Protein AF-A0A7G2JWV5-F1 (afdb_monomer_lite)

Radius of gyration: 19.23 Å; chains: 1; bounding box: 39×29×55 Å

InterPro domains:
  IPR000015 Outer membrane usher protein [PF00577] (2-136)
  IPR000015 Outer membrane usher protein [PTHR30451] (2-136)

Secondary structure (DSSP, 8-state):
-EEEEEEETTEEEEEEEEEEEEEETTTTEEEEEEEEEEEEEEEEGGGTEEEEEEEEEEE-TT---HHHHHHHHHTT--TT-HHHHHHHH--EEEEEEEEEEEE--TTT-EEEEEEEEEEETT--SEEEEEEEEEE-

pLDDT: mean 86.59, std 10.67, range [59.72, 97.88]

Structure (mmCIF, N/CA/C/O backbone):
data_AF-A0A7G2JWV5-F1
#
_entry.id   AF-A0A7G2JWV5-F1
#
loop_
_atom_site.group_PDB
_atom_site.id
_atom_site.type_symbol
_atom_site.label_atom_id
_atom_site.label_alt_id
_atom_site.label_comp_id
_atom_site.label_asym_id
_atom_site.label_entity_id
_atom_site.label_seq_id
_atom_site.pdbx_PDB_ins_code
_atom_site.Cartn_x
_atom_site.Cartn_y
_atom_site.Cartn_z
_atom_site.occupancy
_atom_site.B_iso_or_equiv
_atom_site.auth_seq_id
_atom_site.auth_comp_id
_atom_site.auth_asym_id
_atom_site.auth_atom_id
_atom_site.pdbx_PDB_model_num
ATOM 1 N N . MET A 1 1 ? 7.766 12.721 -5.735 1.00 91.19 1 MET A N 1
ATOM 2 C CA . MET A 1 1 ? 6.566 12.201 -5.046 1.00 91.19 1 MET A CA 1
ATOM 3 C C . MET A 1 1 ? 5.799 13.387 -4.504 1.00 91.19 1 MET A C 1
ATOM 5 O O . MET A 1 1 ? 6.437 14.351 -4.102 1.00 91.19 1 MET A O 1
ATOM 9 N N . LEU A 1 2 ? 4.474 13.328 -4.527 1.00 97.06 2 LEU A N 1
ATOM 10 C CA . LEU A 1 2 ? 3.592 14.326 -3.927 1.00 97.06 2 LEU A CA 1
ATOM 11 C C . LEU A 1 2 ? 2.538 13.586 -3.114 1.00 97.06 2 LEU A C 1
ATOM 13 O O . LEU A 1 2 ? 2.039 12.562 -3.569 1.00 97.06 2 LEU A O 1
ATOM 17 N N . GLY A 1 3 ? 2.203 14.083 -1.932 1.00 96.75 3 GLY A N 1
ATOM 18 C CA . GLY A 1 3 ? 1.201 13.456 -1.082 1.00 96.75 3 GLY A CA 1
ATOM 19 C C . GLY A 1 3 ? 0.648 14.424 -0.053 1.00 96.75 3 GLY A C 1
ATOM 20 O O . GLY A 1 3 ? 1.256 15.456 0.231 1.00 96.75 3 GLY A O 1
ATOM 21 N N . ALA A 1 4 ? -0.520 14.083 0.475 1.00 97.44 4 ALA A N 1
ATOM 22 C CA . ALA A 1 4 ? -1.218 14.849 1.491 1.00 97.44 4 ALA A CA 1
ATOM 23 C C . ALA A 1 4 ? -1.910 13.907 2.479 1.00 97.44 4 ALA A C 1
ATOM 25 O O . ALA A 1 4 ? -2.318 12.798 2.125 1.00 97.44 4 ALA A O 1
ATOM 26 N N . SER A 1 5 ? -2.070 14.388 3.709 1.00 96.75 5 SER A N 1
ATOM 27 C CA . SER A 1 5 ? -2.754 13.673 4.782 1.00 96.75 5 SER A CA 1
ATOM 28 C C . SER A 1 5 ? -3.673 14.627 5.532 1.00 96.75 5 SER A C 1
ATOM 30 O O . SER A 1 5 ? -3.308 15.775 5.782 1.00 96.75 5 SER A O 1
ATOM 32 N N . LEU A 1 6 ? -4.849 14.140 5.913 1.00 96.38 6 LEU A N 1
ATOM 33 C CA . LEU A 1 6 ? -5.844 14.867 6.687 1.00 96.38 6 LEU A CA 1
ATOM 34 C C . LEU A 1 6 ? -6.269 14.013 7.876 1.00 96.38 6 LEU A C 1
ATOM 36 O O . LEU A 1 6 ? -6.655 12.857 7.708 1.00 96.38 6 LEU A O 1
ATOM 40 N N . ASN A 1 7 ? -6.244 14.598 9.069 1.00 94.56 7 ASN A N 1
ATOM 41 C CA . ASN A 1 7 ? -6.832 13.979 10.247 1.00 94.56 7 ASN A CA 1
ATOM 42 C C . ASN A 1 7 ? -8.252 14.517 10.451 1.00 94.56 7 ASN A C 1
ATOM 44 O O . ASN A 1 7 ? -8.466 15.728 10.418 1.00 94.56 7 ASN A O 1
ATOM 48 N N . THR A 1 8 ? -9.216 13.625 10.647 1.00 91.69 8 THR A N 1
ATOM 49 C CA . THR A 1 8 ? -10.628 13.962 10.846 1.00 91.69 8 THR A CA 1
ATOM 50 C C . THR A 1 8 ? -11.151 13.278 12.110 1.00 91.69 8 THR A C 1
ATOM 52 O O . THR A 1 8 ? -10.559 12.296 12.561 1.00 91.69 8 THR A O 1
ATOM 55 N N . PRO A 1 9 ? -12.294 13.714 12.669 1.00 89.50 9 PRO A N 1
ATOM 56 C CA . PRO A 1 9 ? -12.902 13.038 13.817 1.00 89.50 9 PRO A CA 1
ATOM 57 C C . PRO A 1 9 ? -13.230 11.555 13.575 1.00 89.50 9 PRO A C 1
ATOM 59 O O . PRO A 1 9 ? -13.326 10.790 14.528 1.00 89.50 9 PRO A O 1
ATOM 62 N N . ILE A 1 10 ? -13.393 11.146 12.312 1.00 88.75 10 ILE A N 1
ATOM 63 C CA . ILE A 1 10 ? -13.700 9.762 11.921 1.00 88.75 10 ILE A CA 1
ATOM 64 C C . ILE A 1 10 ? -12.456 8.962 11.496 1.00 88.75 10 ILE A C 1
ATOM 66 O O . ILE A 1 10 ? -12.590 7.828 11.042 1.00 88.75 10 ILE A O 1
ATOM 70 N N . GLY A 1 11 ? -11.253 9.531 11.618 1.00 90.81 11 GLY A N 1
ATOM 71 C CA . GLY A 1 11 ? -9.985 8.884 11.274 1.00 90.81 11 GLY A CA 1
ATOM 72 C C . GLY A 1 11 ? -9.073 9.744 10.400 1.00 90.81 11 GLY A C 1
ATOM 73 O O . GLY A 1 11 ? -9.436 10.837 9.958 1.00 90.81 11 GLY A O 1
ATOM 74 N N . ALA A 1 12 ? -7.873 9.237 10.143 1.00 94.06 12 ALA A N 1
ATOM 75 C CA . ALA A 1 12 ? -6.882 9.875 9.295 1.00 94.06 12 ALA A CA 1
ATOM 76 C C . ALA A 1 12 ? -6.910 9.275 7.889 1.00 94.06 12 ALA A C 1
ATOM 78 O O . ALA A 1 12 ? -6.896 8.058 7.717 1.00 94.06 12 ALA A O 1
ATOM 79 N N . PHE A 1 13 ? -6.916 10.145 6.887 1.00 95.31 13 PHE A N 1
ATOM 80 C CA . PHE A 1 13 ? -6.849 9.793 5.475 1.00 95.31 13 PHE A CA 1
ATOM 81 C C . PHE A 1 13 ? -5.539 10.312 4.897 1.00 95.31 13 PHE A C 1
ATOM 83 O O . PHE A 1 13 ? -5.137 11.439 5.185 1.00 95.31 13 PHE A O 1
ATOM 90 N N . SER A 1 14 ? -4.885 9.525 4.053 1.00 96.69 14 SER A N 1
ATOM 91 C CA . SER A 1 14 ? -3.721 9.975 3.296 1.00 96.69 14 SER A CA 1
ATOM 92 C C . SER A 1 14 ? -3.764 9.474 1.866 1.00 96.69 14 SER A C 1
ATOM 94 O O . SER A 1 14 ? -4.328 8.419 1.574 1.00 96.69 14 SER A O 1
ATOM 96 N N . ALA A 1 15 ? -3.167 10.249 0.970 1.00 97.75 15 ALA A N 1
ATOM 97 C CA . ALA A 1 15 ? -2.966 9.851 -0.407 1.00 97.75 15 ALA A CA 1
ATOM 98 C C . ALA A 1 15 ? -1.641 10.398 -0.937 1.00 97.75 15 ALA A C 1
ATOM 100 O O . ALA A 1 15 ? -1.264 11.535 -0.647 1.00 97.75 15 ALA A O 1
ATOM 101 N N . ASP A 1 16 ? -0.951 9.599 -1.741 1.00 97.69 16 ASP A N 1
ATOM 102 C CA . ASP A 1 16 ? 0.283 9.991 -2.407 1.00 97.69 16 ASP A CA 1
ATOM 103 C C . ASP A 1 16 ? 0.377 9.440 -3.832 1.00 97.69 16 ASP A C 1
ATOM 105 O O . ASP A 1 16 ? -0.214 8.421 -4.197 1.00 97.69 16 ASP A O 1
ATOM 109 N N . ALA A 1 17 ? 1.125 10.169 -4.654 1.00 97.69 17 ALA A N 1
ATOM 110 C CA . ALA A 1 17 ? 1.477 9.819 -6.013 1.00 97.69 17 ALA A CA 1
ATOM 111 C C . ALA A 1 17 ? 3.000 9.890 -6.179 1.00 97.69 17 ALA A C 1
ATOM 113 O O . ALA A 1 17 ? 3.647 10.918 -5.932 1.00 97.69 17 ALA A O 1
ATOM 114 N N . THR A 1 18 ? 3.586 8.794 -6.648 1.00 97.19 18 THR A N 1
ATOM 115 C CA . THR A 1 18 ? 5.010 8.714 -6.977 1.00 97.19 18 THR A CA 1
ATOM 116 C C . THR A 1 18 ? 5.160 8.524 -8.471 1.00 97.19 18 THR A C 1
ATOM 118 O O . THR A 1 18 ? 4.594 7.595 -9.028 1.00 97.19 18 THR A O 1
ATOM 121 N N . PHE A 1 19 ? 5.948 9.380 -9.113 1.00 96.19 19 PHE A N 1
ATOM 122 C CA . PHE A 1 19 ? 6.329 9.245 -10.515 1.00 96.19 19 PHE A CA 1
ATOM 123 C C . PHE A 1 19 ? 7.773 8.763 -10.584 1.00 96.19 19 PHE A C 1
ATOM 125 O O . PHE A 1 19 ? 8.621 9.256 -9.837 1.00 96.19 19 PHE A O 1
ATOM 132 N N . ALA A 1 20 ? 8.040 7.806 -11.463 1.00 94.12 20 ALA A N 1
ATOM 133 C CA . ALA A 1 20 ? 9.353 7.224 -11.671 1.00 9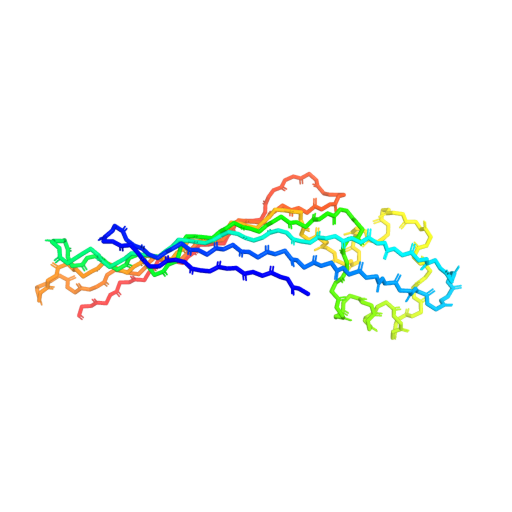4.12 20 ALA A CA 1
ATOM 134 C C . ALA A 1 20 ? 9.698 7.237 -13.161 1.00 94.12 20 ALA A C 1
ATOM 136 O O . ALA A 1 20 ? 8.891 6.830 -14.000 1.00 94.12 20 ALA A O 1
ATOM 137 N N . GLN A 1 21 ? 10.912 7.687 -13.468 1.00 93.56 21 GLN A N 1
ATOM 138 C CA . GLN A 1 21 ? 11.551 7.468 -14.757 1.00 93.56 21 GLN A CA 1
ATOM 139 C C . GLN A 1 21 ? 12.691 6.475 -14.553 1.00 93.56 21 GLN A C 1
ATOM 141 O O . GLN A 1 21 ? 13.595 6.716 -13.755 1.00 93.56 21 GLN A O 1
ATOM 146 N N . SER A 1 22 ? 12.639 5.364 -15.274 1.00 89.38 22 SER A N 1
ATOM 147 C CA . SER A 1 22 ? 13.610 4.279 -15.188 1.00 89.38 22 SER A CA 1
ATOM 148 C C . SER A 1 22 ? 14.316 4.131 -16.525 1.00 89.38 22 SER A C 1
ATOM 150 O O . SER A 1 22 ? 13.671 4.111 -17.573 1.00 89.38 22 SER A O 1
ATOM 152 N N . ILE A 1 23 ? 15.643 4.052 -16.481 1.00 84.50 23 ILE A N 1
ATOM 153 C CA . ILE A 1 23 ? 16.497 3.863 -17.652 1.00 84.50 23 ILE A CA 1
ATOM 154 C C . ILE A 1 23 ? 17.189 2.519 -17.476 1.00 84.50 23 ILE A C 1
ATOM 156 O O . ILE A 1 23 ? 17.803 2.281 -16.436 1.00 84.50 23 ILE A O 1
ATOM 160 N N . PHE A 1 24 ? 17.062 1.644 -18.468 1.00 77.62 24 PHE A N 1
ATOM 161 C CA . PHE A 1 24 ? 17.727 0.344 -18.467 1.00 77.62 24 PHE A CA 1
ATOM 162 C C . PHE A 1 24 ? 18.959 0.413 -19.371 1.00 77.62 24 PHE A C 1
ATOM 164 O O . PHE A 1 24 ? 18.831 0.656 -20.572 1.00 77.62 24 PHE A O 1
ATOM 171 N N . ASP A 1 25 ? 20.146 0.245 -18.777 1.00 70.19 25 ASP A N 1
ATOM 172 C CA . ASP A 1 25 ? 21.442 0.514 -19.420 1.00 70.19 25 ASP A CA 1
ATOM 173 C C . ASP A 1 25 ? 21.656 -0.319 -20.700 1.00 70.19 25 ASP A C 1
ATOM 175 O O . ASP A 1 25 ? 22.179 0.201 -21.686 1.00 70.19 25 ASP A O 1
ATOM 179 N N . GLU A 1 26 ? 21.182 -1.568 -20.731 1.00 66.88 26 GLU A N 1
ATOM 180 C CA . GLU A 1 26 ? 21.382 -2.474 -21.872 1.00 66.88 26 GLU A CA 1
ATOM 181 C C . GLU A 1 26 ? 20.597 -2.087 -23.130 1.00 66.88 26 GLU A C 1
ATOM 183 O O . GLU A 1 26 ? 21.091 -2.224 -24.247 1.00 66.88 26 GLU A O 1
ATOM 188 N N . THR A 1 27 ? 19.366 -1.597 -22.969 1.00 66.62 27 THR A N 1
ATOM 189 C CA . THR A 1 27 ? 18.468 -1.264 -24.089 1.00 66.62 27 THR A CA 1
ATOM 190 C C . THR A 1 27 ? 18.392 0.238 -24.356 1.00 66.62 27 THR A C 1
ATOM 192 O O . THR A 1 27 ? 17.819 0.656 -25.362 1.00 66.62 27 THR A O 1
ATOM 195 N N . ARG A 1 28 ? 18.937 1.063 -23.445 1.00 70.25 28 ARG A N 1
ATOM 196 C CA . ARG A 1 28 ? 18.715 2.520 -23.356 1.00 70.25 28 ARG A CA 1
ATOM 197 C C . ARG A 1 28 ? 17.233 2.904 -23.333 1.00 70.25 28 ARG A C 1
ATOM 199 O O . ARG A 1 28 ? 16.871 4.046 -23.631 1.00 70.25 28 ARG A O 1
ATOM 206 N N . GLU A 1 29 ? 16.364 1.962 -22.977 1.00 78.50 29 GLU A N 1
ATOM 207 C CA . GLU A 1 29 ? 14.929 2.182 -22.962 1.00 78.50 29 GLU A CA 1
ATOM 208 C C . GLU A 1 29 ? 14.548 3.013 -21.734 1.00 78.50 29 GLU A C 1
ATOM 210 O O . GLU A 1 29 ? 14.932 2.705 -20.602 1.00 78.50 29 GLU A O 1
ATOM 215 N N . LYS A 1 30 ? 13.775 4.078 -21.969 1.00 86.06 30 LYS A N 1
ATOM 216 C CA . LYS A 1 30 ? 13.198 4.911 -20.914 1.00 86.06 30 LYS A CA 1
ATOM 217 C C . LYS A 1 30 ? 11.775 4.455 -20.629 1.00 86.06 30 LYS A C 1
ATOM 219 O O . LYS A 1 30 ? 10.934 4.435 -21.527 1.00 86.06 30 LYS A O 1
ATOM 224 N N . LYS A 1 31 ? 11.490 4.138 -19.370 1.00 88.38 31 LYS A N 1
ATOM 225 C CA . LYS A 1 31 ? 10.151 3.810 -18.876 1.00 88.38 31 LYS A CA 1
ATOM 226 C C . LYS A 1 31 ? 9.685 4.881 -17.911 1.00 88.38 31 LYS A C 1
ATOM 228 O O . LYS A 1 31 ? 10.407 5.232 -16.985 1.00 88.38 31 LYS A O 1
ATOM 233 N N . ASN A 1 32 ? 8.486 5.400 -18.146 1.00 93.88 32 ASN A N 1
ATOM 234 C CA . ASN A 1 32 ? 7.842 6.353 -17.255 1.00 93.88 32 ASN A CA 1
ATOM 235 C C . ASN A 1 32 ? 6.639 5.666 -16.628 1.00 93.88 32 ASN A C 1
ATOM 237 O O . ASN A 1 32 ? 5.743 5.213 -17.337 1.00 93.88 32 ASN A O 1
ATOM 241 N N . GLY A 1 33 ? 6.612 5.621 -15.307 1.00 94.88 33 GLY A N 1
ATOM 242 C CA . GLY A 1 33 ? 5.512 5.042 -14.566 1.00 94.88 33 GLY A CA 1
ATOM 243 C C . GLY A 1 33 ? 5.140 5.883 -13.367 1.00 94.88 33 GLY A C 1
ATOM 244 O O . GLY A 1 33 ? 5.859 6.786 -12.941 1.00 94.88 33 GLY A O 1
ATOM 245 N N . TYR A 1 34 ? 3.997 5.550 -12.797 1.00 96.50 34 TYR A N 1
ATOM 246 C CA . TYR A 1 34 ? 3.507 6.133 -11.566 1.00 96.50 34 TYR A CA 1
ATOM 247 C C . TYR A 1 34 ? 2.935 5.065 -10.629 1.00 96.50 34 TYR A C 1
ATOM 249 O O . TYR A 1 34 ? 2.480 4.004 -11.072 1.00 96.50 34 TYR A O 1
ATOM 257 N N . SER A 1 35 ? 2.942 5.364 -9.333 1.00 97.56 35 SER A N 1
ATOM 258 C CA . SER A 1 35 ? 2.198 4.642 -8.309 1.00 97.56 35 SER A CA 1
ATOM 259 C C . SER A 1 35 ? 1.267 5.596 -7.578 1.00 97.56 35 SER A C 1
ATOM 261 O O . SER A 1 35 ? 1.666 6.715 -7.259 1.00 97.56 35 SER A O 1
ATOM 263 N N . LEU A 1 36 ? 0.056 5.138 -7.284 1.00 97.88 36 LEU A N 1
ATOM 264 C CA . LEU A 1 36 ? -0.935 5.864 -6.496 1.00 97.88 36 LEU A CA 1
ATOM 265 C C . LEU A 1 36 ? -1.195 5.084 -5.222 1.00 97.88 36 LEU A C 1
ATOM 267 O O . LEU A 1 36 ? -1.386 3.871 -5.280 1.00 97.88 36 LEU A O 1
ATOM 271 N N . HIS A 1 37 ? -1.219 5.763 -4.091 1.00 97.62 37 HIS A N 1
ATOM 272 C CA . HIS A 1 37 ? -1.455 5.159 -2.795 1.00 97.62 37 HIS A CA 1
ATOM 273 C C . HIS A 1 37 ? -2.496 5.968 -2.043 1.00 97.62 37 HIS A C 1
ATOM 275 O O . HIS A 1 37 ? -2.457 7.194 -2.053 1.00 97.62 37 HIS A O 1
ATOM 281 N N . ALA A 1 38 ? -3.424 5.272 -1.406 1.00 97.38 38 ALA A N 1
ATOM 282 C CA . ALA A 1 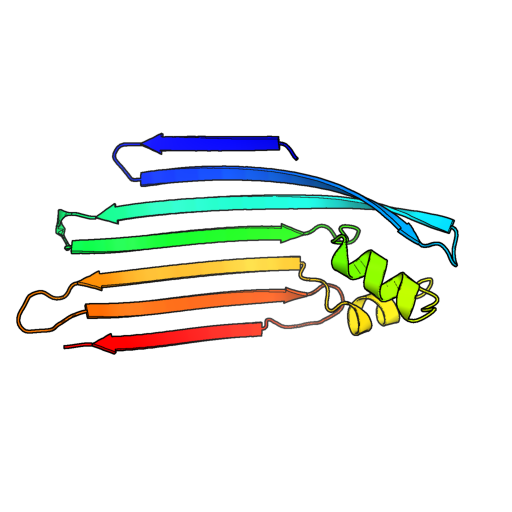38 ? -4.389 5.848 -0.493 1.00 97.38 38 ALA A CA 1
ATOM 283 C C . ALA A 1 38 ? -4.443 4.983 0.760 1.00 97.38 38 ALA A C 1
ATOM 285 O O . ALA A 1 38 ? -4.415 3.753 0.667 1.00 97.38 38 ALA A O 1
ATOM 286 N N . SER A 1 39 ? -4.532 5.613 1.924 1.00 96.62 39 SER A N 1
ATOM 287 C CA . SER A 1 39 ? -4.682 4.890 3.175 1.00 96.62 39 SER A CA 1
ATOM 288 C C . SER A 1 39 ? -5.607 5.591 4.153 1.00 96.62 39 SER A C 1
ATOM 290 O O . SER A 1 39 ? -5.800 6.806 4.108 1.00 96.62 39 SER A O 1
ATOM 292 N N . TYR A 1 40 ? -6.196 4.782 5.021 1.00 94.56 40 TYR A N 1
ATOM 293 C CA . TYR A 1 40 ? -7.092 5.194 6.079 1.00 94.56 40 TYR A CA 1
ATOM 294 C C . TYR A 1 40 ? -6.698 4.491 7.375 1.00 94.56 40 TYR A C 1
ATOM 296 O O . TYR A 1 40 ? -6.412 3.290 7.377 1.00 94.56 40 TYR A O 1
ATOM 304 N N . SER A 1 41 ? -6.693 5.228 8.478 1.00 92.56 41 SER A N 1
ATOM 305 C CA . SER A 1 41 ? -6.493 4.680 9.814 1.00 92.56 41 SER A CA 1
ATOM 306 C C . SER A 1 41 ? -7.469 5.310 10.794 1.00 92.56 41 SER A C 1
ATOM 308 O O . SER A 1 41 ? -7.772 6.503 10.729 1.00 92.56 41 SER A O 1
ATOM 310 N N . VAL A 1 42 ? -7.994 4.505 11.713 1.00 90.81 42 VAL A N 1
ATOM 311 C CA . VAL A 1 42 ? -8.946 4.985 12.713 1.00 90.81 42 VAL A CA 1
ATOM 312 C C . VAL A 1 42 ? -8.759 4.274 14.039 1.00 90.81 42 VAL A C 1
ATOM 314 O O . VAL A 1 42 ? -8.555 3.062 14.122 1.00 90.81 42 VAL A O 1
ATOM 317 N N . ASN A 1 43 ? -8.864 5.066 15.097 1.00 83.06 43 ASN A N 1
ATOM 318 C CA . ASN A 1 43 ? -8.914 4.591 16.463 1.00 83.06 43 ASN A CA 1
ATOM 319 C C . ASN A 1 43 ? -10.366 4.660 16.949 1.00 83.06 43 ASN A C 1
ATOM 321 O O . ASN A 1 43 ? -10.892 5.751 17.168 1.00 83.06 43 ASN A O 1
ATOM 325 N N . VAL A 1 44 ? -11.038 3.514 17.072 1.00 77.31 44 VAL A N 1
ATOM 326 C CA . VAL A 1 44 ? -12.427 3.460 17.539 1.00 77.31 44 VAL A CA 1
ATOM 327 C C . VAL A 1 44 ? -12.429 3.196 19.041 1.00 77.31 44 VAL A C 1
ATOM 329 O O . VAL A 1 44 ? -12.407 2.054 19.503 1.00 77.31 44 VAL A O 1
ATOM 332 N N . LEU A 1 45 ? -12.480 4.281 19.814 1.00 68.62 45 LEU A N 1
ATOM 333 C CA . LEU A 1 45 ? -12.459 4.234 21.279 1.00 68.62 45 LEU A CA 1
ATOM 334 C C . LEU A 1 45 ? -13.675 3.500 21.873 1.00 68.62 45 LEU A C 1
ATOM 336 O O . LEU A 1 45 ? -13.540 2.839 22.900 1.00 68.62 45 LEU A O 1
ATOM 340 N N . SER A 1 46 ? -14.846 3.564 21.223 1.00 64.06 46 SER A N 1
ATOM 341 C CA . SER A 1 46 ? -16.097 2.967 21.726 1.00 64.06 46 SER A CA 1
ATOM 342 C C . SER A 1 46 ? -16.067 1.438 21.788 1.00 64.06 46 SER A C 1
ATOM 344 O O . SER A 1 46 ? -16.648 0.848 22.693 1.00 64.06 46 SER A O 1
ATOM 346 N N . THR A 1 47 ? -15.367 0.794 20.855 1.00 69.00 47 THR A N 1
ATOM 347 C CA . THR A 1 47 ? -15.216 -0.668 20.787 1.00 69.00 47 THR A CA 1
ATOM 348 C C . THR A 1 47 ? -13.817 -1.128 21.191 1.00 69.00 47 THR A C 1
ATOM 350 O O . THR A 1 47 ? -13.518 -2.313 21.089 1.00 69.00 47 THR A O 1
ATOM 353 N N . LYS A 1 48 ? -12.945 -0.202 21.626 1.00 72.62 48 LYS A N 1
ATOM 354 C CA . LYS A 1 48 ? -11.505 -0.433 21.845 1.00 72.62 48 LYS A CA 1
ATOM 355 C C . LYS A 1 48 ? -10.828 -1.112 20.638 1.00 72.62 48 LYS A C 1
ATOM 357 O O . LYS A 1 48 ? -9.883 -1.888 20.791 1.00 72.62 48 LYS A O 1
ATOM 362 N N . THR A 1 49 ? -11.323 -0.814 19.435 1.00 75.19 49 THR A N 1
ATOM 363 C CA . THR A 1 49 ? -10.827 -1.369 18.172 1.00 75.19 49 THR A CA 1
ATOM 364 C C . THR A 1 49 ? -9.884 -0.375 17.526 1.00 75.19 49 THR A C 1
ATOM 366 O O . THR A 1 49 ? -10.255 0.759 17.226 1.00 75.19 49 THR A O 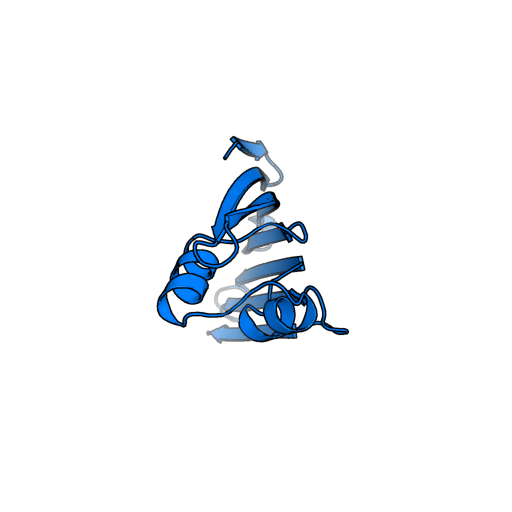1
ATOM 369 N N . ASN A 1 50 ? -8.665 -0.812 17.262 1.00 73.00 50 ASN A N 1
ATOM 370 C CA . ASN A 1 50 ? -7.656 -0.045 16.560 1.00 73.00 50 ASN A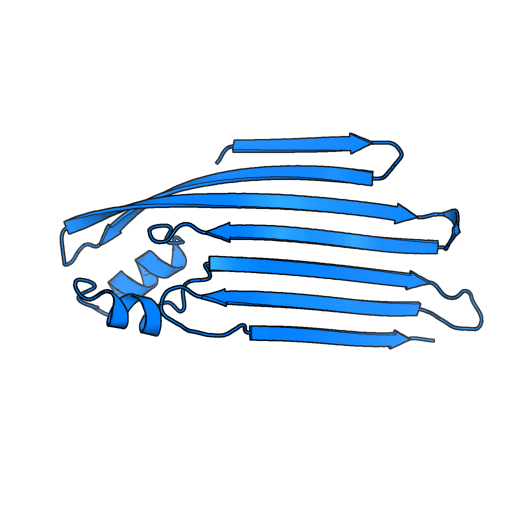 CA 1
ATOM 371 C C . ASN A 1 50 ? -7.552 -0.593 15.137 1.00 73.00 50 ASN A C 1
ATOM 373 O O . ASN A 1 50 ? -6.909 -1.615 14.901 1.00 73.00 50 ASN A O 1
ATOM 377 N N . VAL A 1 51 ? -8.183 0.078 14.172 1.00 76.50 51 VAL A N 1
ATOM 378 C CA . VAL A 1 51 ? -7.921 -0.204 12.757 1.00 76.50 51 VAL A CA 1
ATOM 379 C C . VAL A 1 51 ? -6.684 0.594 12.378 1.00 76.50 51 VAL A C 1
ATOM 381 O O . VAL A 1 51 ? -6.746 1.783 12.064 1.00 76.50 51 VAL A O 1
ATOM 384 N N . THR A 1 52 ? -5.532 -0.061 12.480 1.00 73.44 52 THR A N 1
ATOM 385 C CA . THR A 1 52 ? -4.232 0.587 12.318 1.00 73.44 52 THR A CA 1
ATOM 386 C C . THR A 1 52 ? -4.019 1.074 10.889 1.00 73.44 52 THR A C 1
ATOM 388 O O . THR A 1 52 ? -3.483 2.165 10.711 1.00 73.44 52 THR A O 1
ATOM 391 N N . LEU A 1 53 ? -4.428 0.297 9.875 1.00 84.38 53 LEU A N 1
ATOM 392 C CA . LEU A 1 53 ? -4.228 0.675 8.475 1.00 84.38 53 LEU A CA 1
ATOM 393 C C . LEU A 1 53 ? -5.122 -0.125 7.520 1.00 84.38 53 LEU A C 1
ATOM 395 O O . LEU A 1 53 ? -5.031 -1.349 7.467 1.00 84.38 53 LEU A O 1
ATOM 399 N N . ALA A 1 54 ? -5.912 0.569 6.707 1.00 91.94 54 ALA A N 1
ATOM 400 C CA . ALA A 1 54 ? -6.471 0.049 5.465 1.00 91.94 54 ALA A CA 1
ATOM 401 C C . ALA A 1 54 ? -5.859 0.848 4.313 1.00 91.94 54 ALA A C 1
ATOM 403 O O . ALA A 1 54 ? -6.041 2.062 4.235 1.00 91.94 54 ALA A O 1
ATOM 404 N N . ALA A 1 55 ? -5.096 0.193 3.445 1.00 95.81 55 ALA A N 1
ATOM 405 C CA . ALA A 1 55 ? -4.357 0.866 2.387 1.00 95.81 55 ALA A CA 1
ATOM 406 C C . ALA A 1 55 ? -4.528 0.170 1.042 1.00 95.81 55 ALA A C 1
ATOM 408 O O . ALA A 1 55 ? -4.594 -1.057 0.945 1.00 95.81 55 ALA A O 1
ATOM 409 N N . TYR A 1 56 ? -4.548 0.983 -0.005 1.00 97.12 56 TYR A N 1
ATOM 410 C CA . TYR A 1 56 ? -4.556 0.539 -1.383 1.00 97.12 56 TYR A CA 1
ATOM 411 C C . TYR A 1 56 ? -3.449 1.241 -2.155 1.00 97.12 56 TYR A C 1
ATOM 413 O O . TYR A 1 56 ? -3.321 2.465 -2.109 1.00 97.12 56 TYR A O 1
ATOM 421 N N . ARG A 1 57 ? -2.658 0.461 -2.889 1.00 97.19 57 ARG A N 1
ATOM 422 C CA . ARG A 1 57 ? -1.641 0.972 -3.797 1.00 97.19 57 ARG A CA 1
ATOM 423 C C . ARG A 1 57 ? -1.798 0.371 -5.186 1.00 97.19 57 ARG A C 1
ATOM 425 O O . ARG A 1 57 ? -1.824 -0.848 -5.352 1.00 97.19 57 ARG A O 1
ATOM 432 N N . TYR A 1 58 ? -1.853 1.248 -6.178 1.00 97.00 58 TYR A N 1
ATOM 433 C CA . TYR A 1 58 ? -1.811 0.914 -7.591 1.00 97.00 58 TYR A CA 1
ATOM 434 C C . TYR A 1 58 ? -0.445 1.264 -8.171 1.00 97.00 58 TYR A C 1
ATOM 436 O O . TYR A 1 58 ? 0.092 2.340 -7.909 1.00 97.00 58 TYR A O 1
ATOM 444 N N . TYR A 1 59 ? 0.080 0.386 -9.014 1.00 95.69 59 TYR A N 1
ATOM 445 C CA . TYR A 1 59 ? 1.314 0.586 -9.755 1.00 95.69 59 TYR A CA 1
ATOM 446 C C . TYR A 1 59 ? 1.022 0.462 -11.248 1.00 95.69 59 TYR A C 1
ATOM 448 O O . TYR A 1 59 ? 0.553 -0.575 -11.730 1.00 95.69 59 TYR A O 1
ATOM 456 N N . SER A 1 60 ? 1.307 1.524 -12.001 1.00 95.06 60 SER A N 1
ATOM 457 C CA . SER A 1 60 ? 1.214 1.479 -13.460 1.00 95.06 60 SER A CA 1
ATOM 458 C C . SER A 1 60 ? 2.180 0.442 -14.045 1.00 95.06 60 SER A C 1
ATOM 460 O O . SER A 1 60 ? 3.196 0.098 -13.440 1.00 95.06 60 SER A O 1
ATOM 462 N N . LYS A 1 61 ? 1.878 -0.038 -15.252 1.00 89.88 61 LYS A N 1
ATOM 463 C CA . LYS A 1 61 ? 2.660 -1.074 -15.938 1.00 89.88 61 LYS A CA 1
ATOM 464 C C . LYS A 1 61 ? 4.135 -0.707 -16.119 1.00 89.88 61 LYS A C 1
ATOM 466 O O . LYS A 1 61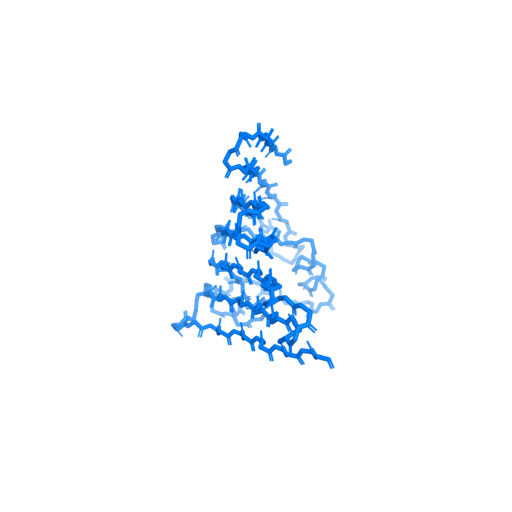 ? 4.953 -1.614 -16.152 1.00 89.88 61 LYS A O 1
ATOM 471 N N . ASP A 1 62 ? 4.483 0.568 -16.240 1.00 90.81 62 ASP A N 1
ATOM 472 C CA . ASP A 1 62 ? 5.862 1.021 -16.469 1.00 90.81 62 ASP A CA 1
ATOM 473 C C . ASP A 1 62 ? 6.496 1.666 -15.229 1.00 90.81 62 ASP A C 1
ATOM 475 O O . ASP A 1 62 ? 7.527 2.330 -15.324 1.00 90.81 62 ASP A O 1
ATOM 479 N N . PHE A 1 63 ? 5.900 1.458 -14.051 1.00 92.31 63 PHE A N 1
ATOM 480 C CA . PHE A 1 63 ? 6.506 1.852 -12.786 1.00 92.31 63 PHE A CA 1
ATOM 481 C C . PHE A 1 63 ? 7.493 0.786 -12.318 1.00 92.31 63 PHE A C 1
ATOM 483 O O . PHE A 1 63 ? 7.118 -0.369 -12.115 1.00 92.31 63 PHE A O 1
ATOM 490 N N . TYR A 1 64 ? 8.739 1.198 -12.102 1.00 89.00 64 TYR A N 1
ATOM 491 C CA . TYR A 1 64 ? 9.782 0.361 -11.526 1.00 89.00 64 TYR A CA 1
ATOM 492 C C . TYR A 1 64 ? 10.341 1.038 -10.285 1.00 89.00 64 TYR A C 1
ATOM 494 O O . TYR A 1 64 ? 10.613 2.241 -10.272 1.00 89.00 64 TYR A O 1
ATOM 502 N N . THR A 1 65 ? 10.517 0.252 -9.232 1.00 88.44 65 THR A N 1
ATOM 503 C CA . THR A 1 65 ? 11.214 0.708 -8.036 1.00 88.44 65 THR A CA 1
ATOM 504 C C . THR A 1 65 ? 12.717 0.760 -8.298 1.00 88.44 65 THR A C 1
ATOM 506 O O . THR A 1 65 ? 13.238 0.101 -9.198 1.00 88.44 65 THR A O 1
ATOM 509 N N . LEU A 1 66 ? 13.449 1.506 -7.469 1.00 87.75 66 LEU A N 1
ATOM 510 C CA . LEU A 1 66 ? 14.913 1.527 -7.531 1.00 87.75 66 LEU A CA 1
ATOM 511 C C . LEU A 1 66 ? 15.512 0.113 -7.424 1.00 87.75 66 LEU A C 1
ATOM 513 O O . LEU A 1 66 ? 16.466 -0.210 -8.127 1.00 87.75 66 LEU A O 1
ATOM 517 N N . ARG A 1 67 ? 14.917 -0.742 -6.581 1.00 85.56 67 ARG A N 1
ATOM 518 C CA . ARG A 1 67 ? 15.321 -2.144 -6.427 1.00 85.56 67 ARG A CA 1
ATOM 519 C C . ARG A 1 67 ? 15.201 -2.913 -7.741 1.00 85.56 67 ARG A C 1
ATOM 521 O O . ARG A 1 67 ? 16.113 -3.668 -8.062 1.00 85.56 67 ARG A O 1
ATOM 528 N N . ASP A 1 68 ? 14.120 -2.707 -8.492 1.00 84.12 68 ASP A N 1
ATOM 529 C CA . ASP A 1 68 ? 13.911 -3.379 -9.779 1.00 84.12 68 ASP A CA 1
ATOM 530 C C . ASP A 1 68 ? 14.994 -2.973 -10.786 1.00 84.12 68 ASP A C 1
ATOM 532 O O . ASP A 1 68 ? 15.573 -3.827 -11.449 1.00 84.12 68 ASP A O 1
ATOM 536 N N . VAL A 1 69 ? 15.331 -1.680 -10.854 1.00 82.44 69 VAL A N 1
ATOM 537 C CA . VAL A 1 69 ? 16.363 -1.167 -11.773 1.00 82.44 69 VAL A CA 1
ATOM 538 C C . VAL A 1 69 ? 17.759 -1.682 -11.404 1.00 82.44 69 VAL A C 1
ATOM 540 O O . VAL A 1 69 ? 18.491 -2.138 -12.279 1.00 82.44 69 VAL A O 1
ATOM 543 N N . ILE A 1 70 ? 18.125 -1.666 -10.117 1.00 83.81 70 ILE A N 1
ATOM 544 C CA . ILE A 1 70 ? 19.419 -2.195 -9.649 1.00 83.81 70 ILE A CA 1
ATOM 545 C C . ILE A 1 70 ? 19.521 -3.697 -9.922 1.00 83.81 70 ILE A C 1
ATOM 547 O O . ILE A 1 70 ? 20.557 -4.179 -10.374 1.00 83.81 70 ILE A O 1
ATOM 551 N N . TRP A 1 71 ? 18.449 -4.447 -9.667 1.00 80.88 71 TRP A N 1
ATOM 552 C CA . TRP A 1 71 ? 18.443 -5.882 -9.921 1.00 80.88 71 TRP A CA 1
ATOM 553 C C . TRP A 1 71 ? 18.536 -6.193 -11.417 1.00 80.88 71 TRP A C 1
ATOM 555 O O . TRP A 1 71 ? 19.291 -7.084 -11.792 1.00 80.88 71 TRP A O 1
ATOM 565 N N . ALA A 1 72 ? 17.847 -5.430 -12.274 1.00 78.19 72 ALA A N 1
ATOM 566 C CA . ALA A 1 72 ? 17.974 -5.549 -13.726 1.00 78.19 72 ALA A CA 1
ATOM 567 C C . ALA A 1 72 ? 19.424 -5.354 -14.188 1.00 78.19 72 ALA A C 1
ATOM 569 O O . ALA A 1 72 ? 19.929 -6.148 -14.975 1.00 78.19 72 ALA A O 1
ATOM 570 N N . LYS A 1 73 ? 20.087 -4.321 -13.652 1.00 78.00 73 LYS A N 1
ATOM 571 C CA . LYS A 1 73 ? 21.475 -3.979 -13.971 1.00 78.00 73 LYS A CA 1
ATOM 572 C C . LYS A 1 73 ? 22.472 -5.042 -13.513 1.00 78.00 73 LYS A C 1
ATOM 574 O O . LYS A 1 73 ? 23.377 -5.371 -14.256 1.00 78.00 73 LYS A O 1
ATOM 579 N N . ASN A 1 74 ? 22.322 -5.572 -12.301 1.00 79.94 74 ASN A N 1
ATOM 580 C CA . ASN A 1 74 ? 23.287 -6.523 -11.737 1.00 79.94 74 ASN A CA 1
ATOM 581 C C . ASN A 1 74 ? 23.209 -7.934 -12.342 1.00 79.94 74 ASN A C 1
ATOM 583 O O . ASN A 1 74 ? 24.055 -8.763 -12.026 1.00 79.94 74 ASN A O 1
ATOM 587 N N . ASN A 1 75 ? 22.175 -8.233 -13.128 1.00 72.19 75 ASN A N 1
ATOM 588 C CA . ASN A 1 75 ? 21.961 -9.560 -13.702 1.00 72.19 75 ASN A CA 1
ATOM 589 C C . ASN A 1 75 ? 22.000 -9.555 -15.243 1.00 72.19 75 ASN A C 1
ATOM 591 O O . ASN A 1 75 ? 21.588 -10.549 -15.836 1.00 72.19 75 ASN A O 1
ATOM 595 N N . ASP A 1 76 ? 22.441 -8.455 -15.871 1.00 67.00 76 ASP A N 1
ATOM 596 C CA . ASP A 1 76 ? 22.572 -8.305 -17.332 1.00 67.00 76 ASP A CA 1
ATOM 597 C C . ASP A 1 76 ? 21.340 -8.819 -18.112 1.00 67.00 76 ASP A C 1
ATOM 599 O O . ASP A 1 76 ? 21.424 -9.563 -19.095 1.00 67.00 76 ASP A O 1
ATOM 603 N N . TYR A 1 77 ? 20.138 -8.513 -17.602 1.00 68.62 77 TYR A N 1
ATOM 604 C CA . TYR A 1 77 ? 18.907 -8.976 -18.234 1.00 68.62 77 TYR A CA 1
ATOM 605 C C . TYR A 1 77 ? 18.495 -8.041 -19.368 1.00 68.62 77 TYR A C 1
ATOM 607 O O . TYR A 1 77 ? 18.048 -6.915 -19.127 1.00 68.62 77 TYR A O 1
ATOM 615 N N . ASN A 1 78 ? 18.461 -8.580 -20.591 1.00 63.72 78 ASN A N 1
ATOM 616 C CA . ASN A 1 78 ? 17.853 -7.899 -21.727 1.00 63.72 78 ASN A CA 1
ATOM 617 C C . ASN A 1 78 ? 16.330 -7.827 -21.546 1.00 63.72 78 ASN A C 1
ATOM 619 O O . ASN A 1 78 ? 15.567 -8.746 -21.866 1.00 63.72 78 ASN A O 1
ATOM 623 N N . LEU A 1 79 ? 15.879 -6.690 -21.030 1.00 63.59 79 LEU A N 1
ATOM 624 C CA . LEU A 1 79 ? 14.482 -6.450 -20.721 1.00 63.59 79 LEU A CA 1
ATOM 625 C C . LEU A 1 79 ? 13.626 -6.139 -21.949 1.00 63.59 79 LEU A C 1
ATOM 627 O O . LEU A 1 79 ? 12.540 -5.623 -21.752 1.00 63.59 79 LEU A O 1
ATOM 631 N N . ALA A 1 80 ? 14.013 -6.434 -23.193 1.00 59.72 80 ALA A N 1
ATOM 632 C CA . ALA A 1 80 ? 13.173 -6.143 -24.364 1.00 59.72 80 ALA A CA 1
ATOM 633 C C . ALA A 1 80 ? 11.817 -6.887 -24.346 1.00 59.72 80 ALA A C 1
ATOM 635 O O . ALA A 1 80 ? 10.797 -6.349 -24.790 1.00 59.72 80 ALA A O 1
ATOM 636 N N . ASN A 1 81 ? 11.766 -8.096 -23.771 1.00 65.69 81 ASN A N 1
ATOM 637 C CA . ASN A 1 81 ? 10.564 -8.933 -23.743 1.00 65.69 81 ASN A CA 1
ATOM 638 C C . ASN A 1 81 ? 9.708 -8.705 -22.482 1.00 65.69 81 ASN A C 1
ATOM 640 O O . ASN A 1 81 ? 10.145 -8.911 -21.350 1.00 65.69 81 ASN A O 1
ATOM 644 N N . GLU A 1 82 ? 8.440 -8.342 -22.682 1.00 66.12 82 GLU A N 1
ATOM 645 C CA . GLU A 1 82 ? 7.488 -8.071 -21.603 1.00 66.12 82 GLU A CA 1
ATOM 646 C C . GLU A 1 82 ? 7.187 -9.269 -20.698 1.00 66.12 82 GLU A C 1
ATOM 648 O O . GLU A 1 82 ? 7.062 -9.100 -19.483 1.00 66.12 82 GLU A O 1
ATOM 653 N N . ALA A 1 83 ? 7.087 -10.473 -21.261 1.00 62.16 83 ALA A N 1
ATOM 654 C CA . ALA A 1 83 ? 6.818 -11.681 -20.490 1.00 62.16 83 ALA A CA 1
ATOM 655 C C . ALA A 1 83 ? 7.992 -12.007 -19.553 1.00 62.16 83 ALA A C 1
ATOM 657 O O . ALA A 1 83 ? 7.776 -12.329 -18.383 1.00 62.16 83 ALA A O 1
ATOM 658 N N . LEU A 1 84 ? 9.227 -11.822 -20.037 1.00 65.44 84 LEU A N 1
ATOM 659 C CA . LEU A 1 84 ? 10.441 -11.988 -19.239 1.00 65.44 84 LEU A CA 1
ATOM 660 C C . LEU A 1 84 ? 10.478 -10.969 -18.090 1.00 65.44 84 LEU A C 1
ATOM 662 O O . LEU A 1 84 ? 10.632 -11.356 -16.936 1.00 65.44 84 LEU A O 1
ATOM 666 N N . ARG A 1 85 ? 10.217 -9.682 -18.377 1.00 70.25 85 ARG A N 1
ATOM 667 C CA . ARG A 1 85 ? 10.127 -8.620 -17.355 1.00 70.25 85 ARG A CA 1
ATOM 668 C C . ARG A 1 85 ? 9.099 -8.955 -16.268 1.00 70.25 85 ARG A C 1
ATOM 670 O O . ARG A 1 85 ? 9.387 -8.867 -15.078 1.00 70.25 85 ARG A O 1
ATOM 677 N N . ASN A 1 86 ? 7.890 -9.350 -16.658 1.00 66.50 86 ASN A N 1
ATOM 678 C CA . ASN A 1 86 ? 6.825 -9.667 -15.703 1.00 66.50 86 ASN A CA 1
ATOM 679 C C . ASN A 1 86 ? 7.161 -10.888 -14.829 1.00 66.50 86 ASN A C 1
ATOM 681 O O . ASN A 1 86 ? 6.821 -10.903 -13.643 1.00 66.50 86 ASN A O 1
ATOM 685 N N . SER A 1 87 ? 7.846 -11.887 -15.392 1.00 64.31 87 SER A N 1
ATOM 686 C CA . SER A 1 87 ? 8.296 -13.071 -14.656 1.00 64.31 87 SER A CA 1
ATOM 687 C C . SER A 1 87 ? 9.415 -12.743 -13.663 1.00 64.31 87 SER A C 1
ATOM 689 O O . SER A 1 87 ? 9.311 -13.101 -12.489 1.00 64.31 87 SER A O 1
ATOM 691 N N . LEU A 1 88 ? 10.440 -12.013 -14.115 1.00 67.62 88 LEU A N 1
ATOM 692 C CA . LEU A 1 88 ? 11.650 -11.712 -13.347 1.00 67.62 88 LEU A CA 1
ATOM 693 C C . LEU A 1 88 ? 11.391 -10.742 -12.187 1.00 67.62 88 LEU A C 1
ATOM 695 O O . LEU A 1 88 ? 11.841 -10.983 -11.071 1.00 67.62 88 LEU A O 1
ATOM 699 N N . PHE A 1 89 ? 10.617 -9.679 -12.423 1.00 68.44 89 PHE A N 1
ATOM 700 C CA . PHE A 1 89 ? 10.384 -8.648 -11.407 1.00 68.44 89 PHE A CA 1
ATOM 701 C C . PHE A 1 89 ? 9.140 -8.891 -10.555 1.00 68.44 89 PHE A C 1
ATOM 703 O O . PHE A 1 89 ? 8.969 -8.205 -9.555 1.00 68.44 89 PHE A O 1
ATOM 710 N N . SER A 1 90 ? 8.254 -9.825 -10.946 1.00 75.00 90 SER A N 1
ATOM 711 C CA . SER A 1 90 ? 6.941 -10.040 -10.311 1.00 75.00 90 SER A CA 1
ATOM 712 C C . SER A 1 90 ? 6.306 -8.712 -9.893 1.00 75.00 90 SER A C 1
ATOM 714 O O . SER A 1 90 ? 6.137 -8.420 -8.711 1.00 75.00 90 SER A O 1
ATOM 716 N N . ARG A 1 91 ? 6.014 -7.872 -10.892 1.00 85.50 91 ARG A N 1
ATOM 717 C CA . ARG A 1 91 ? 5.657 -6.461 -10.693 1.00 85.50 91 ARG A CA 1
ATOM 718 C C . ARG A 1 91 ? 4.242 -6.333 -10.140 1.00 85.50 91 ARG A C 1
ATOM 720 O O . ARG A 1 91 ? 3.306 -6.706 -10.862 1.00 85.50 91 ARG A O 1
ATOM 727 N N . PRO A 1 92 ? 4.048 -5.842 -8.903 1.00 89.75 92 PRO A N 1
ATOM 728 C CA . PRO A 1 92 ? 2.711 -5.633 -8.370 1.00 89.75 92 PRO A CA 1
ATOM 729 C C . PRO A 1 92 ? 1.945 -4.657 -9.263 1.00 89.75 92 PRO A C 1
ATOM 731 O O . PRO A 1 92 ? 2.509 -3.691 -9.763 1.00 89.75 92 PRO A O 1
ATOM 734 N N . LYS A 1 93 ? 0.661 -4.924 -9.475 1.00 94.31 93 LYS A N 1
ATOM 735 C CA . LYS A 1 93 ? -0.303 -4.031 -10.122 1.00 94.31 93 LYS A CA 1
ATOM 736 C C . LYS A 1 93 ? -1.180 -3.374 -9.068 1.00 94.31 93 LYS A C 1
ATOM 738 O O . LYS A 1 93 ? -1.273 -2.155 -9.010 1.00 94.31 93 LYS A O 1
ATOM 743 N N . ASN A 1 94 ? -1.798 -4.202 -8.232 1.00 96.25 94 ASN A N 1
ATOM 744 C CA . ASN A 1 94 ? -2.644 -3.775 -7.126 1.00 96.25 94 ASN A CA 1
ATOM 745 C C . ASN A 1 94 ? -2.126 -4.410 -5.843 1.00 96.25 94 ASN A C 1
ATOM 747 O O . ASN A 1 94 ? -1.849 -5.611 -5.842 1.00 96.25 94 ASN A O 1
ATOM 751 N N . GLN A 1 95 ? -2.051 -3.622 -4.780 1.00 95.94 95 GLN A N 1
ATOM 752 C CA . GLN A 1 95 ? -1.722 -4.060 -3.434 1.00 95.94 95 GLN A CA 1
ATOM 753 C C . GLN A 1 95 ? -2.769 -3.511 -2.468 1.00 95.94 95 GLN A C 1
ATOM 755 O O . GLN A 1 95 ? -2.925 -2.299 -2.340 1.00 95.94 95 GLN A O 1
ATOM 760 N N . TYR A 1 96 ? -3.458 -4.408 -1.778 1.00 96.25 96 TYR A N 1
ATOM 761 C CA . TYR A 1 96 ? -4.384 -4.093 -0.697 1.00 96.25 96 TYR A CA 1
ATOM 762 C C . TYR A 1 96 ? -3.755 -4.543 0.610 1.00 96.25 96 TYR A C 1
ATOM 764 O O . TYR A 1 96 ? -3.187 -5.632 0.656 1.00 96.25 96 TYR A O 1
ATOM 772 N N . GLN A 1 97 ? -3.848 -3.727 1.651 1.00 95.69 97 GLN A N 1
ATOM 773 C CA . GLN A 1 97 ? -3.349 -4.049 2.983 1.00 95.69 97 GLN A CA 1
ATOM 774 C C . GLN A 1 97 ? -4.405 -3.699 4.021 1.00 95.69 97 GLN A C 1
ATOM 776 O O . GLN A 1 97 ? -5.037 -2.645 3.940 1.00 95.69 97 GLN A O 1
ATOM 781 N N . LEU A 1 98 ? -4.566 -4.578 5.000 1.00 93.94 98 LEU A N 1
ATOM 782 C CA . LEU A 1 98 ? -5.467 -4.405 6.125 1.00 93.94 98 LEU A CA 1
ATOM 783 C C . LEU A 1 98 ? -4.746 -4.810 7.409 1.00 93.94 98 LEU A C 1
ATOM 785 O O . LEU A 1 98 ? -4.144 -5.877 7.465 1.00 93.94 98 LEU A O 1
ATOM 789 N N . SER A 1 99 ? -4.823 -3.973 8.436 1.00 94.00 99 SER A N 1
ATOM 790 C CA . SER A 1 99 ? -4.301 -4.250 9.771 1.00 94.00 99 SER A CA 1
ATOM 791 C C . SER A 1 99 ? -5.318 -3.809 10.816 1.00 94.00 99 SER A C 1
ATOM 793 O O . SER A 1 99 ? -5.668 -2.628 10.903 1.00 94.00 99 SER A O 1
ATOM 795 N N . ILE A 1 100 ? -5.814 -4.779 11.579 1.00 92.00 100 ILE A N 1
ATOM 796 C CA . ILE A 1 100 ? -6.828 -4.616 12.617 1.00 92.00 100 ILE A CA 1
ATOM 797 C C . ILE A 1 100 ? -6.271 -5.178 13.921 1.00 92.00 100 ILE A C 1
ATOM 799 O O . ILE A 1 100 ? -5.790 -6.307 13.981 1.00 92.00 100 ILE A O 1
ATOM 803 N N . ASN A 1 101 ? -6.390 -4.392 14.980 1.00 90.69 101 ASN A N 1
ATOM 804 C CA . ASN A 1 101 ? -6.092 -4.784 16.344 1.00 90.69 101 ASN A CA 1
ATOM 805 C C . ASN A 1 101 ? -7.338 -4.532 17.205 1.00 90.69 101 ASN A C 1
ATOM 807 O O . ASN A 1 101 ? -7.732 -3.390 17.432 1.00 90.69 101 ASN A O 1
ATOM 811 N N . GLN A 1 102 ? -7.971 -5.603 17.667 1.00 89.94 102 GLN A N 1
ATOM 812 C CA . GLN A 1 102 ? -9.187 -5.575 18.467 1.00 89.94 102 GLN A CA 1
ATOM 813 C C . GLN A 1 102 ? -8.865 -5.949 19.912 1.00 89.94 102 GLN A C 1
ATOM 815 O O . GLN A 1 102 ? -8.542 -7.100 20.204 1.00 89.94 102 GLN A O 1
ATOM 820 N N . ASN A 1 103 ? -9.029 -5.004 20.836 1.00 88.38 103 ASN A N 1
ATOM 821 C CA . ASN A 1 103 ? -9.016 -5.318 22.259 1.00 88.38 103 ASN A CA 1
ATOM 822 C C . ASN A 1 103 ? -10.402 -5.853 22.660 1.00 88.38 103 ASN A C 1
ATOM 824 O O . ASN A 1 103 ? -11.410 -5.181 22.435 1.00 88.38 103 ASN A O 1
ATOM 828 N N . LEU A 1 104 ? -10.458 -7.062 23.222 1.00 87.56 104 LEU A N 1
ATOM 829 C CA . LEU A 1 104 ? -11.693 -7.734 23.652 1.00 87.56 104 LEU A CA 1
ATOM 830 C C . LEU A 1 104 ? -11.960 -7.556 25.162 1.00 87.56 104 LEU A C 1
ATOM 832 O O . LEU A 1 104 ? -12.897 -8.132 25.715 1.00 87.56 104 LEU A O 1
ATOM 836 N N . GLY A 1 105 ? -11.159 -6.725 25.832 1.00 84.00 105 GLY A N 1
ATOM 837 C CA . GLY A 1 105 ? -11.214 -6.458 27.264 1.00 84.00 105 GLY A CA 1
ATOM 838 C C . GLY A 1 105 ? -10.308 -7.373 28.089 1.00 84.00 105 GLY A C 1
ATOM 839 O O . GLY A 1 105 ? -9.728 -8.332 27.591 1.00 84.00 105 GLY A O 1
ATOM 840 N N . GLU A 1 106 ? -10.221 -7.087 29.389 1.00 81.88 106 GLU A N 1
ATOM 841 C CA . GLU A 1 106 ? -9.279 -7.730 30.325 1.00 81.88 106 GLU A CA 1
ATOM 842 C C . GLU A 1 106 ? -9.438 -9.252 30.445 1.00 81.88 106 GLU A C 1
ATOM 844 O O . GLU A 1 106 ? -8.489 -9.938 30.793 1.00 81.88 106 GLU A O 1
ATOM 849 N N . LYS A 1 107 ? -10.631 -9.790 30.162 1.00 86.38 107 LYS A N 1
ATOM 850 C CA . LYS A 1 107 ? -10.918 -11.231 30.278 1.00 86.38 107 LYS A CA 1
ATOM 851 C C . LYS A 1 107 ? -10.619 -12.028 29.010 1.00 86.38 107 LYS A C 1
ATOM 853 O O . LYS A 1 107 ? -10.466 -13.245 29.076 1.00 86.38 107 LYS A O 1
ATOM 858 N N . TRP A 1 108 ? -10.638 -11.357 27.862 1.00 87.94 108 TRP A N 1
ATOM 859 C CA . TRP A 1 108 ? -10.606 -12.000 26.550 1.00 87.94 108 TRP A CA 1
ATOM 860 C C . TRP A 1 108 ? -9.357 -11.636 25.756 1.00 87.94 108 TRP A C 1
ATOM 862 O O . TRP A 1 108 ? -9.158 -12.224 24.701 1.00 87.94 108 TRP A O 1
ATOM 872 N N . GLY A 1 109 ? -8.521 -10.716 26.236 1.00 90.25 109 GLY A N 1
ATOM 873 C CA . GLY A 1 109 ? -7.252 -10.380 25.607 1.00 90.25 109 GLY A CA 1
ATOM 874 C C . GLY A 1 109 ? -7.401 -9.546 24.331 1.00 90.25 109 GLY A C 1
ATOM 875 O O . GLY A 1 109 ? -8.275 -8.680 24.215 1.00 90.25 109 GLY A O 1
ATOM 876 N N . VAL A 1 110 ? -6.508 -9.776 23.369 1.00 90.44 110 VAL A N 1
ATOM 877 C CA . VAL A 1 110 ? -6.379 -8.991 22.137 1.00 90.44 110 VAL A CA 1
ATOM 878 C C . VAL A 1 110 ? -6.295 -9.903 20.918 1.00 90.44 110 VAL A C 1
ATOM 880 O O . VAL A 1 110 ? -5.565 -10.897 20.906 1.00 90.44 110 VAL A O 1
ATOM 883 N N . LEU A 1 111 ? -7.024 -9.529 19.870 1.00 92.12 111 LEU A N 1
ATOM 884 C CA . LEU A 1 111 ? -7.003 -10.169 18.563 1.00 92.12 111 LEU A CA 1
ATOM 885 C C . LEU A 1 111 ? -6.314 -9.256 17.544 1.00 92.12 111 LEU A C 1
ATOM 887 O O . LEU A 1 111 ? -6.661 -8.084 17.408 1.00 92.12 111 LEU A O 1
ATOM 891 N N . TYR A 1 112 ? -5.376 -9.811 16.789 1.00 92.31 112 TYR A N 1
ATOM 892 C CA . TYR A 1 112 ? -4.649 -9.128 15.726 1.00 92.31 112 TYR A CA 1
ATOM 893 C C . TYR A 1 112 ? -4.927 -9.817 14.397 1.00 92.31 112 TYR A C 1
ATOM 895 O O . TYR A 1 112 ? -4.733 -11.024 14.276 1.00 92.31 112 TYR A O 1
ATOM 903 N N . LEU A 1 113 ? -5.338 -9.050 13.393 1.00 93.69 113 LEU A N 1
ATOM 904 C CA . LEU A 1 113 ? -5.542 -9.516 12.028 1.00 93.69 113 LEU A CA 1
ATOM 905 C C . LEU A 1 113 ? -4.759 -8.619 11.074 1.00 93.69 113 LEU A C 1
ATOM 907 O O . LEU A 1 113 ? -4.991 -7.413 11.014 1.00 93.69 113 LEU A O 1
ATOM 911 N N . ILE A 1 114 ? -3.869 -9.217 10.292 1.00 94.88 114 ILE A N 1
ATOM 912 C CA . ILE A 1 114 ? -3.155 -8.541 9.211 1.00 94.88 114 ILE A CA 1
ATOM 913 C C . ILE A 1 114 ? -3.431 -9.299 7.921 1.00 94.88 114 ILE A C 1
ATOM 915 O O . ILE A 1 114 ? -3.379 -10.525 7.888 1.00 94.88 114 ILE A O 1
ATOM 919 N N . GLY A 1 115 ? -3.741 -8.571 6.857 1.00 96.12 115 GLY A N 1
ATOM 920 C CA . GLY A 1 115 ? -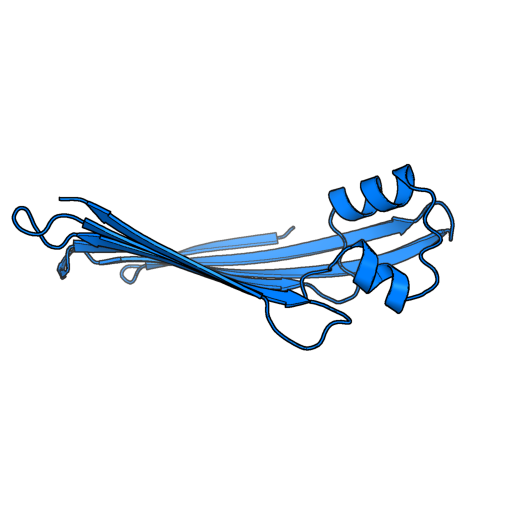4.035 -9.120 5.547 1.00 96.12 115 GLY A CA 1
ATOM 921 C C . GLY A 1 115 ? -3.397 -8.305 4.440 1.00 96.12 115 GLY A C 1
ATOM 922 O O . GLY A 1 115 ? -3.300 -7.082 4.528 1.00 96.12 115 GLY A O 1
ATOM 923 N N . SER A 1 116 ? -2.956 -8.971 3.383 1.00 96.12 116 SER A N 1
ATOM 924 C CA . SER A 1 116 ? -2.448 -8.333 2.179 1.00 96.12 116 SER A CA 1
ATOM 925 C C . SER A 1 116 ? -2.823 -9.124 0.933 1.00 96.12 116 SER A C 1
ATOM 927 O O . SER A 1 116 ? -2.642 -10.337 0.871 1.00 96.12 116 SER A O 1
ATOM 929 N N . THR A 1 117 ? -3.318 -8.425 -0.083 1.00 96.50 117 THR A N 1
ATOM 930 C CA . THR A 1 117 ? -3.645 -9.007 -1.388 1.00 96.50 117 THR A CA 1
ATOM 931 C C . THR A 1 117 ? -2.860 -8.295 -2.475 1.00 96.50 117 THR A C 1
ATOM 933 O O . THR A 1 117 ? -2.934 -7.075 -2.607 1.00 96.50 117 THR A O 1
ATOM 936 N N . TYR A 1 118 ? -2.153 -9.065 -3.296 1.00 95.25 118 TYR A N 1
ATOM 937 C CA . TYR A 1 118 ? -1.352 -8.584 -4.410 1.00 95.25 118 TYR A CA 1
ATOM 938 C C . TYR A 1 118 ? -1.865 -9.170 -5.719 1.00 95.25 118 TYR A C 1
ATOM 940 O O . TYR A 1 118 ? -2.081 -10.370 -5.839 1.00 95.25 118 TYR A O 1
ATOM 948 N N . SER A 1 119 ? -1.992 -8.337 -6.741 1.00 94.69 119 SER A N 1
ATOM 949 C CA . SER A 1 119 ? -2.077 -8.792 -8.134 1.00 94.69 119 SER A CA 1
ATOM 950 C C . SER A 1 119 ? -0.850 -8.299 -8.881 1.00 94.69 119 SER A C 1
ATOM 952 O O . SER A 1 119 ? -0.259 -7.299 -8.475 1.00 94.69 119 SER A O 1
ATOM 954 N N . TYR A 1 120 ? -0.475 -8.968 -9.967 1.00 91.81 120 TYR A N 1
ATOM 955 C CA . TYR A 1 120 ? 0.775 -8.700 -10.673 1.00 91.81 120 TYR A CA 1
ATOM 956 C C . TYR A 1 120 ? 0.543 -8.484 -12.167 1.00 91.81 120 TYR A C 1
ATOM 958 O O . TYR A 1 120 ? -0.347 -9.084 -12.767 1.00 91.81 120 TYR A O 1
ATOM 966 N N . TRP A 1 121 ? 1.360 -7.640 -12.793 1.00 90.38 121 TRP A N 1
ATOM 967 C CA . TRP A 1 121 ? 1.366 -7.509 -14.249 1.00 90.38 121 TRP A CA 1
ATOM 968 C C . TRP A 1 121 ? 1.884 -8.798 -14.902 1.00 90.38 121 TRP A C 1
ATOM 970 O O . TRP A 1 121 ? 2.879 -9.367 -14.460 1.00 90.38 121 TRP A O 1
ATOM 980 N N . GLY A 1 122 ? 1.210 -9.259 -15.961 1.00 84.06 122 GLY A N 1
ATOM 981 C CA . GLY A 1 122 ? 1.599 -10.459 -16.714 1.00 84.06 122 GLY A CA 1
ATOM 982 C C . GLY A 1 122 ? 1.312 -11.798 -16.028 1.00 84.06 122 GLY A C 1
ATOM 983 O O . GLY A 1 122 ? 1.734 -12.828 -16.545 1.00 84.06 122 GLY A O 1
ATOM 984 N N . LYS A 1 123 ? 0.599 -11.809 -14.894 1.00 84.31 123 LYS A N 1
ATOM 985 C CA . LYS A 1 123 ? 0.119 -13.031 -14.235 1.00 84.31 123 LYS A CA 1
ATOM 986 C C . LYS A 1 123 ? -1.389 -12.938 -14.018 1.00 84.31 123 LYS A C 1
ATOM 988 O O . LYS A 1 123 ? -1.891 -11.897 -13.601 1.00 84.31 123 LYS A O 1
ATOM 993 N N . SER A 1 124 ? -2.101 -14.027 -14.302 1.00 83.00 124 SER A N 1
ATOM 994 C CA . SER A 1 124 ? -3.496 -14.177 -13.882 1.00 83.00 124 SER A CA 1
ATOM 995 C C . SER A 1 124 ? -3.529 -14.671 -12.436 1.00 83.00 124 SER A C 1
ATOM 997 O O . SER A 1 124 ? -2.727 -15.526 -12.061 1.00 83.00 124 SER A O 1
ATOM 999 N N . GLY A 1 125 ? -4.437 -14.125 -11.630 1.00 87.44 125 GLY A N 1
ATOM 1000 C CA . GLY A 1 125 ? -4.593 -14.471 -10.218 1.00 87.44 125 GLY A CA 1
ATOM 1001 C C . GLY A 1 125 ? -4.063 -13.419 -9.244 1.00 87.44 125 GLY A C 1
ATOM 1002 O O . GLY A 1 125 ? -3.503 -12.385 -9.617 1.00 87.44 125 GLY A O 1
ATOM 1003 N N . VAL A 1 126 ? -4.289 -13.695 -7.962 1.00 92.31 126 VAL A N 1
ATOM 1004 C CA . VAL A 1 126 ? -3.894 -12.843 -6.840 1.00 92.31 126 VAL A CA 1
ATOM 1005 C C . VAL A 1 126 ? -3.127 -13.668 -5.812 1.00 92.31 126 VAL A C 1
ATOM 1007 O O . VAL A 1 126 ? -3.401 -14.851 -5.623 1.00 92.31 126 VAL A O 1
ATOM 1010 N N . ARG A 1 127 ? -2.162 -13.043 -5.145 1.00 93.88 127 ARG A N 1
ATOM 1011 C CA . ARG A 1 127 ? -1.480 -13.584 -3.973 1.00 93.88 127 ARG A CA 1
ATOM 1012 C C . ARG A 1 127 ? -2.116 -12.977 -2.738 1.00 93.88 127 ARG A C 1
ATOM 1014 O O . ARG A 1 127 ? -2.151 -11.758 -2.610 1.00 93.88 127 ARG A O 1
ATOM 1021 N N . ASN A 1 128 ? -2.583 -13.829 -1.842 1.00 95.62 128 ASN A N 1
ATOM 1022 C CA . ASN A 1 128 ? -3.200 -13.423 -0.594 1.00 95.62 128 ASN A CA 1
ATOM 1023 C C . ASN A 1 128 ? -2.348 -13.899 0.578 1.00 95.62 128 ASN A C 1
ATOM 1025 O O . ASN A 1 128 ? -1.900 -15.043 0.593 1.00 95.62 128 ASN A O 1
ATOM 1029 N N . GLU A 1 129 ? -2.138 -13.025 1.549 1.00 95.75 129 GLU A N 1
ATOM 1030 C CA . GLU A 1 129 ? -1.376 -13.289 2.762 1.00 95.75 129 GLU A CA 1
ATOM 1031 C C . GLU A 1 129 ? -2.198 -12.795 3.940 1.00 95.75 129 GLU A C 1
ATOM 1033 O O . GLU A 1 129 ? -2.616 -11.640 3.951 1.00 95.75 129 GLU A O 1
ATOM 1038 N N . TYR A 1 130 ? -2.446 -13.656 4.922 1.00 95.38 130 TYR A N 1
ATOM 1039 C CA . TYR A 1 130 ? -3.207 -13.294 6.110 1.00 95.38 130 TYR A CA 1
ATOM 1040 C C . TYR A 1 130 ? -2.551 -13.897 7.343 1.00 95.38 130 TYR A C 1
ATOM 1042 O O . TYR A 1 130 ? -2.066 -15.027 7.309 1.00 95.38 130 TYR A O 1
ATOM 1050 N N . GLN A 1 131 ? -2.573 -13.149 8.436 1.00 96.06 131 GLN A N 1
ATOM 1051 C CA . GLN A 1 131 ? -2.127 -13.591 9.742 1.00 96.06 131 GLN A CA 1
ATOM 1052 C C . GLN A 1 131 ? -3.174 -13.195 10.773 1.00 96.06 131 GLN A C 1
ATOM 1054 O O . GLN A 1 131 ? -3.559 -12.030 10.863 1.00 96.06 131 GLN A O 1
ATOM 1059 N N . LEU A 1 132 ? -3.608 -14.179 11.554 1.00 95.38 132 LEU A N 1
ATOM 1060 C CA . LEU A 1 132 ? -4.474 -13.989 12.705 1.00 95.38 132 LEU A CA 1
ATOM 1061 C C . LEU A 1 132 ? -3.701 -14.422 13.949 1.00 95.38 132 LEU A C 1
ATOM 1063 O O . LEU A 1 132 ? -3.190 -15.540 13.996 1.00 95.38 132 LEU A O 1
ATOM 1067 N N . SER A 1 133 ? -3.632 -13.547 14.943 1.00 94.62 133 SER A N 1
ATOM 1068 C CA . SER A 1 133 ? -2.967 -13.815 16.215 1.00 94.62 133 SER A CA 1
ATOM 1069 C C . SER A 1 133 ? -3.892 -13.447 17.365 1.00 94.62 133 SER A C 1
ATOM 1071 O O . SER A 1 133 ? -4.594 -12.440 17.313 1.00 94.62 133 SER A O 1
ATOM 1073 N N . TYR A 1 134 ? -3.867 -14.249 18.420 1.00 94.25 134 TYR A N 1
ATOM 1074 C CA . TYR A 1 134 ? -4.638 -14.039 19.637 1.00 94.25 134 TYR A CA 1
ATOM 1075 C C . TYR A 1 134 ? -3.702 -14.107 20.842 1.00 94.25 134 TYR A C 1
ATOM 1077 O O . TYR A 1 134 ? -2.833 -14.976 20.891 1.00 94.25 134 TYR A O 1
ATOM 1085 N N . SER A 1 135 ? -3.875 -13.190 21.790 1.00 89.06 135 SER A N 1
ATOM 1086 C CA . SER A 1 135 ? -3.091 -13.133 23.023 1.00 89.06 135 SER A CA 1
ATOM 1087 C C . SER A 1 135 ? -4.009 -12.809 24.191 1.00 89.06 135 SER A C 1
ATOM 1089 O O . SER A 1 135 ? -4.762 -11.841 24.105 1.00 89.06 135 SER A O 1
ATOM 1091 N N . ASN A 1 136 ? -3.914 -13.576 25.274 1.00 86.25 136 ASN A N 1
ATOM 1092 C CA . ASN A 1 136 ? -4.635 -13.369 26.531 1.00 86.25 136 ASN A CA 1
ATOM 1093 C C . ASN A 1 136 ? -3.658 -13.505 27.693 1.00 86.25 136 ASN A C 1
ATOM 1095 O O . ASN A 1 136 ? -2.905 -14.505 27.669 1.00 86.25 136 ASN A O 1
#

Sequence (136 aa):
MLGASLNTPIGAFSADATFAQSIFDETREKKNGYSLHASYSVNVLSTKTNVTLAAYRYYSKDFYTLRDVIWAKNNDYNLANEALRNSLFSRPKNQYQLSINQNLGEKWGVLYLIGSTYSYWGKSGVRNEYQLSYSN

Organism: NCBI:txid456482

Foldseek 3Di:
DDKDWDQDPFWIKIKDKDWDWAAAPLVRDIFIWMKIKIKTWDQDPVQRKGFGIWMKMAIDLRDDDPVLRVVCRVVVDPPPDSLCSCVPVVAWGMKTKTWMWGQPDPVFFIKIKIKMWTDGPNDPDIDIDIDIDGDD